Protein AF-A0A382QCL9-F1 (afdb_monomer_lite)

Organism: NCBI:txid408172

Secondary structure (DSSP, 8-state):
--HHHHHHHTTT-HHHHHHTHHHHHHHHHH---------S--EEEE---THHHHHHHHHHHHHTTSS-EEEE-

Foldseek 3Di:
DDPVVVCVVPVVPVVVCVVCVVVVVVCVVPDDDPDDDDDDAQEDEQEDDDPSLVVLVVVCVVCVVDNHHYYGD

Structure (mmCIF, N/CA/C/O backbone):
data_AF-A0A382QCL9-F1
#
_entry.id   AF-A0A382QCL9-F1
#
loop_
_atom_site.group_PDB
_atom_site.id
_atom_site.type_symbol
_atom_site.label_atom_id
_atom_site.label_alt_id
_atom_site.label_comp_id
_atom_site.label_asym_id
_atom_site.label_entity_id
_atom_site.label_seq_id
_atom_site.pdbx_PDB_ins_code
_atom_site.Cartn_x
_atom_site.Cartn_y
_atom_site.Cartn_z
_atom_site.occupancy
_atom_site.B_iso_or_equiv
_atom_site.auth_seq_id
_atom_site.auth_comp_id
_atom_site.auth_asym_id
_atom_site.auth_atom_id
_atom_site.pdbx_PDB_model_num
ATOM 1 N N . MET A 1 1 ? 1.683 0.425 -29.408 1.00 83.00 1 MET A N 1
ATOM 2 C CA . MET A 1 1 ? 2.817 0.263 -28.495 1.00 83.00 1 MET A CA 1
ATOM 3 C C . MET A 1 1 ? 3.204 -1.191 -28.512 1.00 83.00 1 MET A C 1
ATOM 5 O O . MET A 1 1 ? 2.375 -2.029 -28.171 1.00 83.00 1 MET A O 1
ATOM 9 N N . ASP A 1 2 ? 4.387 -1.491 -29.025 1.00 95.44 2 ASP A N 1
ATOM 10 C CA . ASP A 1 2 ? 4.969 -2.824 -28.904 1.00 95.44 2 ASP A CA 1
ATOM 11 C C . ASP A 1 2 ? 5.709 -2.957 -27.561 1.00 95.44 2 ASP A C 1
ATOM 13 O O . ASP A 1 2 ? 5.800 -2.003 -26.781 1.00 95.44 2 ASP A O 1
ATOM 17 N N . LEU A 1 3 ? 6.194 -4.163 -27.260 1.00 93.25 3 LEU A N 1
ATOM 18 C CA . LEU A 1 3 ? 6.898 -4.426 -26.006 1.00 93.25 3 LEU A CA 1
ATOM 19 C C . LEU A 1 3 ? 8.190 -3.602 -25.893 1.00 93.25 3 LEU A C 1
ATOM 21 O O . LEU A 1 3 ? 8.533 -3.166 -24.799 1.00 93.25 3 LEU A O 1
ATOM 25 N N . GLU A 1 4 ? 8.889 -3.359 -27.003 1.00 95.00 4 GLU A N 1
ATOM 26 C CA . GLU A 1 4 ? 10.131 -2.580 -26.998 1.00 95.00 4 GLU A CA 1
ATOM 27 C C . GLU A 1 4 ? 9.877 -1.107 -26.662 1.00 95.00 4 GLU A C 1
ATOM 29 O O . GLU A 1 4 ? 10.640 -0.492 -25.917 1.00 95.00 4 GLU A O 1
ATOM 34 N N . GLU A 1 5 ? 8.809 -0.526 -27.199 1.00 95.88 5 GLU A N 1
ATOM 35 C CA . GLU A 1 5 ? 8.367 0.834 -26.911 1.00 95.88 5 GLU A CA 1
ATOM 36 C C . GLU A 1 5 ? 7.881 0.959 -25.461 1.00 95.88 5 GLU A C 1
ATOM 38 O O . GLU A 1 5 ? 8.262 1.904 -24.765 1.00 95.88 5 GLU A O 1
ATOM 43 N N . LEU A 1 6 ? 7.123 -0.027 -24.967 1.00 94.31 6 LEU A N 1
ATOM 44 C CA . LEU A 1 6 ? 6.667 -0.058 -23.577 1.00 94.31 6 LEU A CA 1
ATOM 45 C C . LEU A 1 6 ? 7.841 -0.164 -22.598 1.00 94.31 6 LEU A C 1
ATOM 47 O O . LEU A 1 6 ? 7.882 0.581 -21.624 1.00 94.31 6 LEU A O 1
ATOM 51 N N . GLU A 1 7 ? 8.827 -1.026 -22.865 1.00 94.75 7 GLU A N 1
ATOM 52 C CA . GLU A 1 7 ? 10.017 -1.155 -22.013 1.00 94.75 7 GLU A CA 1
ATOM 53 C C . GLU A 1 7 ? 10.915 0.096 -22.046 1.00 94.75 7 GLU A C 1
ATOM 55 O O . GLU A 1 7 ? 11.647 0.344 -21.087 1.00 94.75 7 GLU A O 1
ATOM 60 N N . LYS A 1 8 ? 10.849 0.920 -23.103 1.00 95.50 8 LYS A N 1
ATOM 61 C CA . LYS A 1 8 ? 11.522 2.232 -23.142 1.00 95.50 8 LYS A CA 1
ATOM 62 C C . LYS A 1 8 ? 10.808 3.270 -22.274 1.00 95.50 8 LYS A C 1
ATOM 64 O O . LYS A 1 8 ? 11.477 4.015 -21.559 1.00 95.50 8 LYS A O 1
ATOM 69 N N . ILE A 1 9 ? 9.476 3.337 -22.345 1.00 95.94 9 ILE A N 1
ATOM 70 C CA . ILE A 1 9 ? 8.663 4.307 -21.591 1.00 95.94 9 ILE A CA 1
ATOM 71 C C . ILE A 1 9 ? 8.630 3.931 -20.105 1.00 95.94 9 ILE A C 1
ATOM 73 O O . ILE A 1 9 ? 8.946 4.744 -19.237 1.00 95.94 9 ILE A O 1
ATOM 77 N N . ASP A 1 10 ? 8.301 2.678 -19.812 1.00 95.81 10 ASP A N 1
ATOM 78 C CA . ASP A 1 10 ? 8.287 2.101 -18.475 1.00 95.81 10 ASP A CA 1
ATOM 79 C C . ASP A 1 10 ? 9.584 1.323 -18.225 1.00 95.81 10 ASP A C 1
ATOM 81 O O . ASP A 1 10 ? 9.611 0.103 -18.057 1.00 95.81 10 ASP A O 1
ATOM 85 N N . SER A 1 11 ? 10.693 2.064 -18.193 1.00 95.31 11 SER A N 1
ATOM 86 C CA . SER A 1 11 ? 12.037 1.518 -17.940 1.00 95.31 11 SER A CA 1
ATOM 87 C C . SER A 1 11 ? 12.156 0.739 -16.622 1.00 95.31 11 SER A C 1
ATOM 89 O O . SER A 1 11 ? 13.038 -0.109 -16.478 1.00 95.31 11 SER A O 1
ATOM 91 N N . LYS A 1 12 ? 11.256 1.000 -15.664 1.00 95.75 12 LYS A N 1
ATOM 92 C CA . LYS A 1 12 ? 11.167 0.294 -14.376 1.00 95.75 12 LYS A CA 1
ATOM 93 C C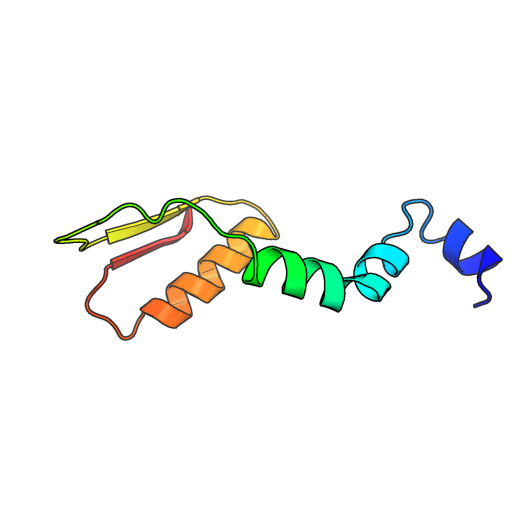 . LYS A 1 12 ? 10.224 -0.908 -14.403 1.00 95.75 12 LYS A C 1
ATOM 95 O O . LYS A 1 12 ? 10.171 -1.639 -13.419 1.00 95.75 12 LYS A O 1
ATOM 100 N N . LYS A 1 13 ? 9.546 -1.148 -15.525 1.00 95.50 13 LYS A N 1
ATOM 101 C CA . LYS A 1 13 ? 8.694 -2.311 -15.781 1.00 95.50 13 LYS A CA 1
ATOM 102 C C . LYS A 1 13 ? 7.547 -2.446 -14.771 1.00 95.50 13 LYS A C 1
ATOM 104 O O . LYS A 1 13 ? 7.206 -3.563 -14.386 1.00 95.50 13 LYS A O 1
ATOM 109 N N . MET A 1 14 ? 6.933 -1.332 -14.364 1.00 95.88 14 MET A N 1
ATOM 110 C CA . MET A 1 14 ? 5.699 -1.343 -13.569 1.00 95.88 14 MET A CA 1
ATOM 111 C C . MET A 1 14 ? 4.594 -2.188 -14.209 1.00 95.88 14 MET A C 1
ATOM 113 O O . MET A 1 14 ? 3.881 -2.871 -13.482 1.00 95.88 14 MET A O 1
ATOM 117 N N . PHE A 1 15 ? 4.468 -2.203 -15.539 1.00 94.81 15 PHE A N 1
ATOM 118 C CA . PHE A 1 15 ? 3.470 -3.026 -16.230 1.00 94.81 15 PHE A CA 1
ATOM 119 C C . PHE A 1 15 ? 3.567 -4.508 -15.839 1.00 94.81 15 PHE A C 1
ATOM 121 O O . PHE A 1 15 ? 2.544 -5.148 -15.632 1.00 94.81 15 PHE A O 1
ATOM 128 N N . LYS A 1 16 ? 4.785 -5.025 -15.613 1.00 96.19 16 LYS A N 1
ATOM 129 C CA . LYS A 1 16 ? 4.986 -6.415 -15.181 1.00 96.19 16 LYS A CA 1
ATOM 130 C C . LYS A 1 16 ? 4.443 -6.664 -13.779 1.00 96.19 16 LYS A C 1
ATOM 132 O O . LYS A 1 16 ? 3.957 -7.754 -13.519 1.00 96.19 16 LYS A O 1
ATOM 137 N N . VAL A 1 17 ? 4.510 -5.668 -12.890 1.00 96.50 17 VAL A N 1
ATOM 138 C CA . VAL A 1 17 ? 3.925 -5.749 -11.540 1.00 96.50 17 VAL A CA 1
ATOM 139 C C . VAL A 1 17 ? 2.402 -5.818 -11.625 1.00 96.50 17 VAL A C 1
ATOM 141 O O . VAL A 1 17 ? 1.791 -6.590 -10.895 1.00 96.50 17 VAL A O 1
ATOM 144 N N . TYR A 1 18 ? 1.793 -5.053 -12.535 1.00 95.94 18 TYR A N 1
ATOM 145 C CA . TYR A 1 18 ? 0.353 -5.132 -12.783 1.00 95.94 18 TYR A CA 1
ATOM 146 C C . TYR A 1 18 ? -0.059 -6.467 -13.417 1.00 95.94 18 TYR A C 1
ATOM 148 O O . TYR A 1 18 ? -1.080 -7.021 -13.014 1.00 95.94 18 TYR A O 1
ATOM 156 N N . ASP A 1 19 ? 0.743 -7.017 -14.335 1.00 96.75 19 ASP A N 1
ATOM 157 C CA . ASP A 1 19 ? 0.481 -8.325 -14.954 1.00 96.75 19 ASP A CA 1
ATOM 158 C C . ASP A 1 19 ? 0.436 -9.457 -13.913 1.00 96.75 19 ASP A C 1
ATOM 160 O O . ASP A 1 19 ? -0.437 -10.322 -13.981 1.00 96.75 19 ASP A O 1
ATOM 164 N N . IL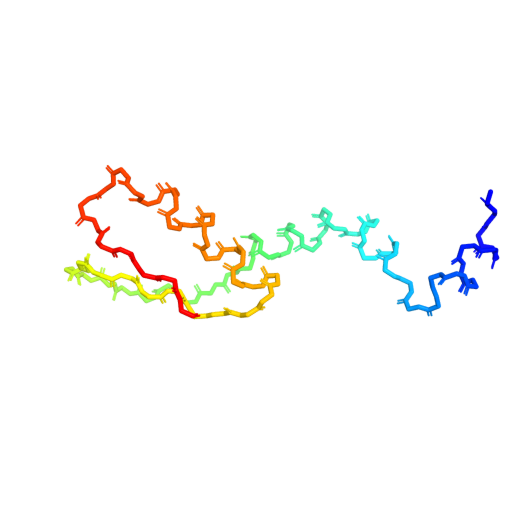E A 1 20 ? 1.340 -9.434 -12.923 1.00 98.12 20 ILE A N 1
ATOM 165 C CA . ILE A 1 20 ? 1.405 -10.445 -11.849 1.00 98.12 20 ILE A CA 1
ATOM 166 C C . ILE A 1 20 ? 0.646 -10.039 -10.577 1.00 98.12 20 ILE A C 1
ATOM 168 O O . ILE A 1 20 ? 0.723 -10.729 -9.560 1.00 98.12 20 ILE A O 1
ATOM 172 N N . TRP A 1 21 ? -0.100 -8.932 -10.600 1.00 98.06 21 TRP A N 1
ATOM 173 C CA . TRP A 1 21 ? -0.840 -8.448 -9.432 1.00 98.06 21 TRP A CA 1
ATOM 174 C C . TRP A 1 21 ? -1.778 -9.499 -8.809 1.00 98.06 21 TRP A C 1
ATOM 176 O O . TRP A 1 21 ? -1.834 -9.577 -7.575 1.00 98.06 21 TRP A O 1
ATOM 186 N N . PRO A 1 22 ? -2.495 -10.339 -9.592 1.00 98.25 22 PRO A N 1
ATOM 187 C CA . PRO A 1 22 ? -3.320 -11.407 -9.028 1.00 98.25 22 PRO A CA 1
ATOM 188 C C . PRO A 1 22 ? -2.519 -12.430 -8.218 1.00 98.25 22 PRO A C 1
ATOM 190 O O . PRO A 1 22 ? -3.017 -12.924 -7.207 1.00 98.25 22 PRO A O 1
ATOM 193 N N . ASP A 1 23 ? -1.287 -12.726 -8.633 1.00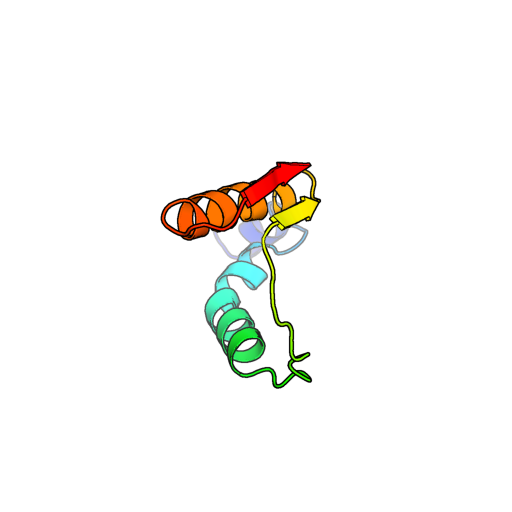 98.44 23 ASP A N 1
ATOM 194 C CA . ASP A 1 23 ? -0.424 -13.685 -7.946 1.00 98.44 23 ASP A CA 1
ATOM 195 C C . ASP A 1 23 ? 0.134 -13.079 -6.655 1.00 98.44 23 ASP A C 1
ATOM 197 O O . ASP A 1 23 ? -0.014 -13.692 -5.603 1.00 98.44 23 ASP A O 1
ATOM 201 N N . ILE A 1 24 ? 0.612 -11.825 -6.689 1.00 97.81 24 ILE A N 1
ATOM 202 C CA . ILE A 1 24 ? 1.020 -11.075 -5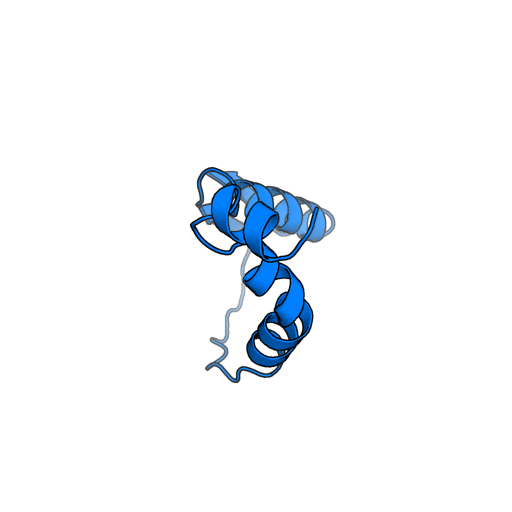.481 1.00 97.81 24 ILE A CA 1
ATOM 203 C C . ILE A 1 24 ? -0.129 -11.021 -4.462 1.00 97.81 24 ILE A C 1
ATOM 205 O O . ILE A 1 24 ? 0.072 -11.209 -3.260 1.00 97.81 24 ILE A O 1
ATOM 209 N N . SER A 1 25 ? -1.349 -10.767 -4.942 1.00 96.94 25 SER A N 1
ATOM 210 C CA . SER A 1 25 ? -2.544 -10.696 -4.097 1.00 96.94 25 SER A CA 1
ATOM 211 C C . SER A 1 25 ? -2.874 -12.049 -3.465 1.00 96.94 25 SER A C 1
ATOM 213 O O . SER A 1 25 ? -3.211 -12.099 -2.283 1.00 96.94 25 SER A O 1
ATOM 215 N N . ARG A 1 26 ? -2.760 -13.145 -4.230 1.00 97.88 26 ARG A N 1
ATOM 216 C CA . ARG A 1 26 ? -2.981 -14.508 -3.731 1.00 97.88 26 ARG A CA 1
ATOM 217 C C . ARG A 1 26 ? -1.937 -14.882 -2.686 1.00 97.88 26 ARG A C 1
ATOM 219 O O . ARG A 1 26 ? -2.318 -15.290 -1.596 1.00 97.88 26 ARG A O 1
ATOM 226 N N . GLU A 1 27 ? -0.658 -14.672 -2.985 1.00 97.50 27 GLU A N 1
ATOM 227 C CA . GLU A 1 27 ? 0.445 -14.948 -2.060 1.00 97.50 27 GLU A CA 1
ATOM 228 C C . GLU A 1 27 ? 0.281 -14.178 -0.745 1.00 97.50 27 GLU A C 1
ATOM 230 O O . GLU A 1 27 ? 0.417 -14.758 0.326 1.00 97.50 27 GLU A O 1
ATOM 235 N N . SER A 1 28 ? -0.092 -12.894 -0.812 1.00 95.25 28 SER A N 1
ATOM 236 C CA . SER A 1 28 ? -0.320 -12.063 0.381 1.00 95.25 28 SER A CA 1
ATOM 237 C C . SER A 1 28 ? -1.534 -12.516 1.199 1.00 95.25 28 SER A C 1
ATOM 239 O O . SER A 1 28 ? -1.535 -12.396 2.420 1.00 95.25 28 SER A O 1
ATOM 241 N N . TYR A 1 29 ? -2.584 -13.015 0.541 1.00 94.25 29 TYR A N 1
ATOM 242 C CA . TYR A 1 29 ? -3.786 -13.517 1.210 1.00 94.25 29 TYR A CA 1
ATOM 243 C C . TYR A 1 29 ? -3.555 -14.879 1.874 1.00 94.25 29 TYR A C 1
ATOM 245 O O . TYR A 1 29 ? -4.043 -15.123 2.976 1.00 94.25 29 TYR A O 1
ATOM 253 N N . GLU A 1 30 ? -2.815 -15.759 1.201 1.00 96.31 30 GLU A N 1
ATOM 254 C CA . GLU A 1 30 ? -2.468 -17.098 1.684 1.00 96.31 30 GLU A CA 1
ATOM 255 C C . GLU A 1 30 ? -1.314 -17.077 2.694 1.00 96.31 30 GLU A C 1
ATOM 257 O O . GLU A 1 30 ? -1.080 -18.075 3.376 1.00 96.31 30 GLU A O 1
ATOM 262 N N . GLN A 1 31 ? -0.603 -15.951 2.819 1.00 94.88 31 GLN A N 1
ATOM 263 C CA . GLN A 1 31 ? 0.479 -15.794 3.778 1.00 94.88 31 GLN A CA 1
ATOM 264 C C . GLN A 1 31 ? -0.028 -16.006 5.208 1.00 94.88 31 GLN A C 1
ATOM 266 O O . GLN A 1 31 ? -0.764 -15.195 5.774 1.00 94.88 31 GLN A O 1
ATOM 271 N N . GLU A 1 32 ? 0.443 -17.079 5.836 1.00 92.88 32 GLU A N 1
ATOM 272 C CA . GLU A 1 32 ? 0.241 -17.289 7.260 1.00 92.88 32 GLU A CA 1
ATOM 273 C C . GLU A 1 32 ? 1.173 -16.372 8.059 1.00 92.88 32 GLU A C 1
ATOM 275 O O . GLU A 1 32 ? 2.387 -16.326 7.852 1.00 92.88 32 GLU A O 1
ATOM 280 N N . PHE A 1 33 ? 0.600 -15.642 9.010 1.00 88.56 33 PHE A N 1
ATOM 281 C CA . PHE A 1 33 ? 1.337 -14.867 9.998 1.00 88.56 33 PHE A CA 1
ATOM 282 C C . PHE A 1 33 ? 0.763 -15.144 11.383 1.00 88.56 33 PHE A C 1
ATOM 284 O O . PHE A 1 33 ? -0.423 -15.454 11.533 1.00 88.56 33 PHE A O 1
ATOM 291 N N . SER A 1 34 ? 1.607 -15.033 12.410 1.00 88.06 34 SER A N 1
ATOM 292 C CA . SER A 1 34 ? 1.150 -15.113 13.795 1.00 88.06 34 SER A CA 1
ATOM 293 C C . SER A 1 34 ? 0.133 -14.002 14.029 1.00 88.06 34 SER A C 1
ATOM 295 O O . SER A 1 34 ? 0.489 -12.825 13.960 1.00 88.06 34 SER A O 1
ATOM 297 N N . LYS A 1 35 ? -1.122 -14.372 14.278 1.00 82.69 35 LYS A N 1
ATOM 298 C CA . LYS A 1 35 ? -2.171 -13.417 14.622 1.00 82.69 35 LYS A CA 1
ATOM 299 C C . LYS A 1 35 ? -2.031 -13.091 16.108 1.00 82.69 35 LYS A C 1
ATOM 301 O O . LYS A 1 35 ? -2.270 -13.984 16.919 1.00 82.69 35 LYS A O 1
ATOM 306 N N . PRO A 1 36 ? -1.590 -11.881 16.480 1.00 83.88 36 PRO A N 1
ATOM 307 C CA . PRO A 1 36 ? -1.678 -11.451 17.869 1.00 83.88 36 PRO A CA 1
ATOM 308 C C . PRO A 1 36 ? -3.145 -11.433 18.312 1.00 83.88 36 PRO A C 1
ATOM 310 O O . PRO A 1 36 ? -4.025 -11.032 17.548 1.00 83.88 36 PRO A O 1
ATOM 313 N N . GLU A 1 37 ? -3.394 -11.876 19.540 1.00 87.94 37 GLU A N 1
ATOM 314 C CA . GLU A 1 37 ? -4.682 -11.681 20.200 1.00 87.94 37 GLU A CA 1
ATOM 315 C C . GLU A 1 37 ? -4.711 -10.260 20.770 1.00 87.94 37 GLU A C 1
ATOM 317 O O . GLU A 1 37 ? -3.801 -9.849 21.495 1.00 87.94 37 GLU A O 1
ATOM 322 N N . PHE A 1 38 ? -5.730 -9.499 20.382 1.00 86.75 38 PHE A N 1
ATOM 323 C CA . PHE A 1 38 ? -5.986 -8.154 20.875 1.00 86.75 38 PHE A CA 1
ATOM 324 C C . PHE A 1 38 ? -7.416 -8.108 21.397 1.00 86.75 38 PHE A C 1
ATOM 326 O O . PHE A 1 38 ? -8.342 -8.416 20.648 1.00 86.75 38 PHE A O 1
ATOM 333 N N . ASP A 1 39 ? -7.574 -7.673 22.640 1.00 87.81 39 ASP A N 1
ATOM 334 C CA . ASP A 1 39 ? -8.866 -7.406 23.265 1.00 87.81 39 ASP A CA 1
ATOM 335 C C . ASP A 1 39 ? -8.976 -5.903 23.574 1.00 87.81 39 ASP A C 1
ATOM 337 O O . ASP A 1 39 ? -7.959 -5.211 23.669 1.00 87.81 39 ASP A O 1
ATOM 341 N N . ASP A 1 40 ? -10.207 -5.402 23.708 1.00 89.81 40 ASP A N 1
ATOM 342 C CA . ASP A 1 40 ? -10.516 -4.027 24.139 1.00 89.81 40 ASP A CA 1
ATOM 343 C C . ASP A 1 40 ? -9.844 -2.912 23.299 1.00 89.81 40 ASP A C 1
ATOM 345 O O . ASP A 1 40 ? -9.265 -1.958 23.822 1.00 89.81 40 ASP A O 1
ATOM 349 N N . ILE A 1 41 ? -9.900 -3.026 21.964 1.00 90.19 41 ILE A N 1
ATOM 350 C CA . ILE A 1 41 ? -9.378 -2.001 21.043 1.00 90.19 41 ILE A CA 1
ATOM 351 C C . ILE A 1 41 ? -10.444 -0.946 20.729 1.00 90.19 41 ILE A C 1
ATOM 353 O O . ILE A 1 41 ? -11.350 -1.192 19.935 1.00 90.19 41 ILE A O 1
ATOM 357 N N . ASP A 1 42 ? -10.251 0.263 21.256 1.00 91.75 42 ASP A N 1
ATOM 358 C CA . ASP A 1 42 ? -11.126 1.415 20.986 1.00 91.75 42 ASP A CA 1
ATOM 359 C C . ASP A 1 42 ? -10.579 2.370 19.906 1.00 91.75 42 ASP A C 1
ATOM 361 O O . ASP A 1 42 ? -11.314 3.213 19.390 1.00 91.75 42 ASP A O 1
ATOM 365 N N . HIS A 1 43 ? -9.287 2.281 19.551 1.00 93.62 43 HIS A N 1
ATOM 366 C CA . HIS A 1 43 ? -8.642 3.211 18.610 1.00 93.62 43 HIS A CA 1
ATOM 367 C C . HIS A 1 43 ? -7.576 2.544 17.736 1.00 93.62 43 HIS A C 1
ATOM 369 O O . HIS A 1 43 ? -6.679 1.865 18.230 1.00 93.62 43 HIS A O 1
ATOM 375 N N . ILE A 1 44 ? -7.639 2.805 16.428 1.00 93.56 44 ILE A N 1
ATOM 376 C CA . ILE A 1 44 ? -6.639 2.404 15.433 1.00 93.56 44 ILE A CA 1
ATOM 377 C C . ILE A 1 44 ? -6.043 3.648 14.756 1.00 93.56 44 ILE A C 1
ATOM 379 O O . ILE A 1 44 ? -6.767 4.505 14.246 1.00 93.56 44 ILE A O 1
ATOM 383 N N . VAL A 1 45 ? -4.710 3.729 14.698 1.00 95.25 45 VAL A N 1
ATOM 384 C CA . VAL A 1 45 ? -3.978 4.795 13.992 1.00 95.25 45 VAL A CA 1
ATOM 385 C C . VAL A 1 45 ? -3.300 4.220 12.750 1.00 95.25 45 VAL A C 1
ATOM 387 O O . VAL A 1 45 ? -2.415 3.373 12.853 1.00 95.25 45 VAL A O 1
ATOM 390 N N . PHE A 1 46 ? -3.688 4.707 11.574 1.00 95.25 46 PHE A N 1
ATOM 391 C CA . PHE A 1 46 ? -3.029 4.417 10.304 1.00 95.25 46 PHE A CA 1
ATOM 392 C C . PHE A 1 46 ? -1.995 5.506 10.015 1.00 95.25 46 PHE A C 1
ATOM 394 O O . PHE A 1 46 ? -2.365 6.662 9.842 1.00 95.25 46 PHE A O 1
ATOM 401 N N . ALA A 1 47 ? -0.713 5.144 9.953 1.00 95.50 47 ALA A N 1
ATOM 402 C CA . ALA A 1 47 ? 0.369 6.072 9.626 1.00 95.50 47 ALA A CA 1
ATOM 403 C C . ALA A 1 47 ? 0.937 5.771 8.233 1.00 95.50 47 ALA A C 1
ATOM 405 O O . ALA A 1 47 ? 1.377 4.647 7.971 1.00 95.50 47 ALA A O 1
ATOM 406 N N . GLY A 1 48 ? 0.950 6.755 7.333 1.00 93.31 48 GLY A N 1
ATOM 407 C CA . GLY A 1 48 ? 1.431 6.551 5.967 1.00 93.31 48 GLY A CA 1
ATOM 408 C C . GLY A 1 48 ? 1.381 7.804 5.099 1.00 93.31 48 GLY A C 1
ATOM 409 O O . GLY A 1 48 ? 0.577 8.700 5.307 1.00 93.31 48 GLY A O 1
ATOM 410 N N . MET A 1 49 ? 2.232 7.859 4.072 1.00 93.00 49 MET A N 1
ATOM 411 C CA . MET A 1 49 ? 2.306 8.994 3.146 1.00 93.00 49 MET A CA 1
ATOM 412 C C . MET A 1 49 ? 2.137 8.537 1.698 1.00 93.00 49 MET A C 1
ATOM 414 O O . MET A 1 49 ? 2.596 7.465 1.304 1.00 93.00 49 MET A O 1
ATOM 418 N N . GLY A 1 50 ? 1.513 9.376 0.872 1.00 93.25 50 GLY A N 1
ATOM 419 C CA . GLY A 1 50 ? 1.239 9.035 -0.523 1.00 93.25 50 GLY A CA 1
ATOM 420 C C . GLY A 1 50 ? 0.317 7.819 -0.622 1.00 93.25 50 GLY A C 1
ATOM 421 O O . GLY A 1 50 ? -0.697 7.758 0.068 1.00 93.25 50 GLY A O 1
ATOM 422 N N . GLY A 1 51 ? 0.679 6.836 -1.452 1.00 91.62 51 GLY A N 1
ATOM 423 C CA . GLY A 1 51 ? -0.160 5.656 -1.684 1.00 91.62 51 GLY A CA 1
ATOM 424 C C . GLY A 1 51 ? -0.479 4.855 -0.417 1.00 91.62 51 GLY A C 1
ATOM 425 O O . GLY A 1 51 ? -1.597 4.368 -0.280 1.00 91.62 51 GLY A O 1
ATOM 426 N N . SER A 1 52 ? 0.452 4.762 0.539 1.00 90.88 52 SER A N 1
ATOM 427 C CA . SER A 1 52 ? 0.186 4.072 1.810 1.00 90.88 52 SER A CA 1
ATOM 428 C C . SER A 1 52 ? -0.764 4.855 2.719 1.00 90.88 52 SER A C 1
ATOM 430 O O . SER A 1 52 ? -1.569 4.238 3.411 1.00 90.88 52 SER A O 1
ATOM 432 N N . GLY A 1 53 ? -0.741 6.191 2.663 1.00 94.31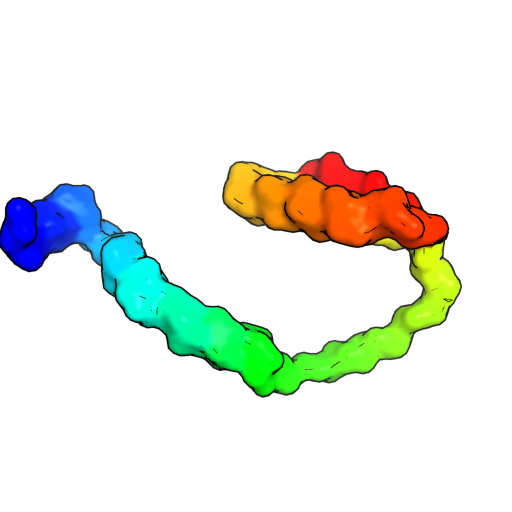 53 GLY A N 1
ATOM 433 C CA . GLY A 1 53 ? -1.7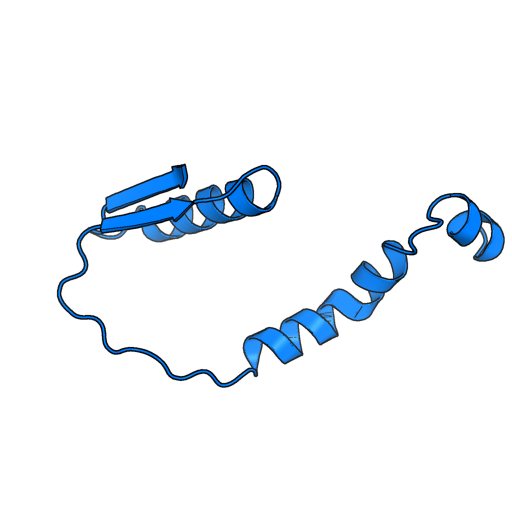22 7.038 3.350 1.00 94.31 53 GLY A CA 1
ATOM 434 C C . GLY A 1 53 ? -3.133 6.842 2.790 1.00 94.31 53 GLY A C 1
ATOM 435 O O . GLY A 1 53 ? -4.074 6.629 3.548 1.00 94.31 53 GLY A O 1
ATOM 436 N N . THR A 1 54 ? -3.263 6.771 1.459 1.00 95.19 54 THR A N 1
ATOM 437 C CA . THR A 1 54 ? -4.552 6.504 0.792 1.00 95.19 54 THR A CA 1
ATOM 438 C C . THR A 1 54 ? -5.165 5.161 1.203 1.00 95.19 54 THR A C 1
ATOM 440 O O . THR A 1 54 ? -6.381 5.050 1.330 1.00 95.19 54 THR A O 1
ATOM 443 N N . ILE A 1 55 ? -4.350 4.132 1.454 1.00 95.50 55 ILE A N 1
ATOM 444 C CA . ILE A 1 55 ? -4.844 2.856 1.997 1.00 95.50 55 ILE A CA 1
ATOM 445 C C . ILE A 1 55 ? -5.407 3.030 3.419 1.00 95.50 55 ILE A C 1
ATOM 447 O O . ILE A 1 55 ? -6.423 2.418 3.750 1.00 95.50 55 ILE A O 1
ATOM 451 N N . GLY A 1 56 ? -4.807 3.902 4.236 1.00 94.88 56 GLY A N 1
ATOM 452 C CA . GLY A 1 56 ? -5.337 4.283 5.548 1.00 94.88 56 GLY A CA 1
ATOM 453 C C . GLY A 1 56 ? -6.736 4.900 5.467 1.00 94.88 56 GLY A C 1
ATOM 454 O O . GLY A 1 56 ? -7.620 4.504 6.225 1.00 94.88 56 GLY A O 1
ATOM 455 N N . ASP A 1 57 ? -6.978 5.787 4.497 1.00 94.06 57 ASP A N 1
ATOM 456 C CA . ASP A 1 57 ? -8.302 6.388 4.266 1.00 94.06 57 ASP A CA 1
ATOM 457 C C . ASP A 1 57 ? -9.371 5.336 3.919 1.00 94.06 57 ASP A C 1
ATOM 459 O O . ASP A 1 57 ? -10.512 5.401 4.394 1.00 94.06 57 ASP A O 1
ATOM 463 N N . VAL A 1 58 ? -8.998 4.330 3.118 1.00 95.56 58 VAL A N 1
ATOM 464 C CA . VAL A 1 58 ? -9.885 3.217 2.748 1.00 95.56 58 VAL A CA 1
ATOM 465 C C . VAL A 1 58 ? -10.255 2.388 3.978 1.00 95.56 58 VAL A C 1
ATOM 467 O O . VAL A 1 58 ? -11.441 2.149 4.214 1.00 95.56 58 VAL A O 1
ATOM 470 N N . PHE A 1 59 ? -9.279 1.980 4.793 1.00 94.56 59 PHE A N 1
ATOM 471 C CA . PHE A 1 59 ? -9.561 1.194 5.998 1.00 94.56 59 PHE A CA 1
ATOM 472 C C . PHE A 1 59 ? -10.331 1.987 7.050 1.00 94.56 59 PHE A C 1
ATOM 474 O O . PHE A 1 59 ? -11.279 1.458 7.630 1.00 94.56 59 PHE A O 1
ATOM 481 N N . SER A 1 60 ? -9.995 3.264 7.239 1.00 94.19 60 SER A N 1
ATOM 482 C CA . SER A 1 60 ? -10.761 4.177 8.087 1.00 94.19 60 SER A CA 1
ATOM 483 C C . SER A 1 60 ? -12.235 4.223 7.663 1.00 94.19 60 SER A C 1
ATOM 485 O O . SER A 1 60 ? -13.136 4.076 8.488 1.00 94.19 60 SER A O 1
ATOM 487 N N . SER A 1 61 ? -12.497 4.303 6.354 1.00 93.81 61 SER A N 1
ATOM 488 C CA . SER A 1 61 ? -13.858 4.287 5.807 1.00 93.81 61 SER A CA 1
ATOM 489 C C . SER A 1 61 ? -14.578 2.953 6.034 1.00 93.81 61 SER A C 1
ATOM 491 O O . SER A 1 61 ? -15.758 2.952 6.385 1.00 93.81 61 SER A O 1
ATOM 493 N N . ILE A 1 62 ? -13.889 1.817 5.874 1.00 93.75 62 ILE A N 1
ATOM 494 C CA . ILE A 1 62 ? -14.449 0.478 6.141 1.00 93.75 62 ILE A CA 1
ATOM 495 C C . ILE A 1 62 ? -14.841 0.337 7.617 1.00 93.75 62 ILE A C 1
ATOM 497 O O . ILE A 1 62 ? -15.909 -0.192 7.928 1.00 93.75 62 ILE A O 1
ATOM 501 N N . LEU A 1 63 ? -13.995 0.828 8.523 1.00 91.38 63 LEU A N 1
ATOM 502 C CA . LEU A 1 63 ? -14.190 0.710 9.965 1.00 91.38 63 LEU A CA 1
ATOM 503 C C . LEU A 1 63 ? -15.159 1.748 10.542 1.00 91.38 63 LEU A C 1
ATOM 505 O O . LEU A 1 63 ? -15.679 1.519 11.627 1.00 91.38 63 LEU A O 1
ATOM 509 N N . SER A 1 64 ? -15.473 2.818 9.803 1.00 87.75 64 SER A N 1
ATOM 510 C CA . SER A 1 64 ? -16.306 3.953 10.244 1.00 87.75 64 SER A CA 1
ATOM 511 C C . SER A 1 64 ? -17.709 3.609 10.763 1.00 87.75 64 SER A C 1
ATOM 513 O O . SER A 1 64 ? -18.356 4.446 11.388 1.00 87.75 64 SER A O 1
ATOM 515 N N . LYS A 1 65 ? -18.211 2.402 10.479 1.00 85.81 65 LYS A N 1
ATOM 516 C CA . LYS A 1 65 ? -19.522 1.924 10.947 1.00 85.81 65 LYS A CA 1
ATOM 517 C C . LYS A 1 65 ? -19.454 1.080 12.222 1.00 85.81 65 LYS A C 1
ATOM 519 O O . LYS A 1 65 ? -20.493 0.595 12.663 1.00 85.81 65 LYS A O 1
ATOM 524 N N . ASN A 1 66 ? -18.263 0.889 12.780 1.00 84.12 66 ASN A N 1
ATOM 525 C CA . ASN A 1 66 ? -18.043 0.216 14.056 1.00 84.12 66 ASN A CA 1
ATOM 526 C C . ASN A 1 66 ? -17.771 1.250 15.154 1.00 84.12 66 ASN A C 1
ATOM 528 O O . ASN A 1 66 ? -17.435 2.395 14.859 1.00 84.12 66 ASN A O 1
ATOM 532 N N . ASP A 1 67 ? -17.860 0.832 16.415 1.00 86.00 67 ASP A N 1
ATOM 533 C CA . ASP A 1 67 ? -17.547 1.671 17.583 1.00 86.00 67 ASP A CA 1
ATOM 534 C C . ASP A 1 67 ? -16.029 1.749 17.850 1.00 86.00 67 ASP A C 1
ATOM 536 O O . ASP A 1 67 ? -15.567 1.667 18.979 1.00 86.00 67 ASP A O 1
ATOM 540 N N . ILE A 1 68 ? -15.233 1.828 16.777 1.00 90.31 68 ILE A N 1
ATOM 541 C CA . ILE A 1 68 ? -13.770 1.896 16.824 1.00 90.31 68 ILE A CA 1
ATOM 542 C C . ILE A 1 68 ? -13.359 3.249 16.258 1.00 90.31 68 ILE A C 1
ATOM 544 O O . ILE A 1 68 ? -13.650 3.567 15.102 1.00 90.31 68 ILE A O 1
ATOM 548 N N . HIS A 1 69 ? -12.651 4.049 17.051 1.00 92.31 69 HIS A N 1
ATOM 549 C CA . HIS A 1 69 ? -12.083 5.302 16.582 1.00 92.31 69 HIS A CA 1
ATOM 550 C C . HIS A 1 69 ? -10.951 5.025 15.582 1.00 92.31 69 HIS A C 1
ATOM 552 O O . HIS A 1 69 ? -10.136 4.123 15.780 1.00 92.31 69 HIS A O 1
ATOM 558 N N . THR A 1 70 ? -10.863 5.812 14.510 1.00 93.69 70 THR A N 1
ATOM 559 C CA . THR A 1 70 ? -9.763 5.729 13.543 1.00 93.69 70 THR A CA 1
ATOM 560 C C . THR A 1 70 ? -9.110 7.091 13.336 1.00 93.69 70 THR A C 1
ATOM 562 O O . THR A 1 70 ? -9.766 8.134 13.343 1.00 93.69 70 THR A O 1
ATOM 565 N N . SER A 1 71 ? -7.793 7.098 13.143 1.00 93.44 71 SER A N 1
ATOM 566 C CA . SER A 1 71 ? -7.038 8.284 12.721 1.00 93.44 71 SER A CA 1
ATOM 567 C C . SER A 1 71 ? -6.098 7.927 11.577 1.00 93.44 71 SER A C 1
ATOM 569 O O . SER A 1 71 ? -5.525 6.840 11.577 1.00 93.44 71 SER A O 1
ATOM 571 N N . VAL A 1 72 ? -5.930 8.841 10.622 1.00 91.06 72 VAL A N 1
ATOM 572 C CA . VAL A 1 72 ? -4.972 8.718 9.514 1.00 91.06 72 VAL A CA 1
ATOM 573 C C . VAL A 1 72 ? -3.956 9.853 9.654 1.00 91.06 72 VAL A C 1
ATOM 575 O O . VAL A 1 72 ? -4.369 11.011 9.753 1.00 91.06 72 VAL A O 1
ATOM 578 N N . VAL A 1 73 ? -2.662 9.524 9.742 1.00 88.25 73 VAL A N 1
ATOM 579 C CA . VAL A 1 73 ? -1.552 10.469 9.993 1.00 88.25 73 VAL A CA 1
ATOM 580 C C . VAL A 1 73 ? -0.392 10.319 9.018 1.00 88.25 73 VAL A C 1
ATOM 582 O O . VAL A 1 73 ? -0.104 9.179 8.581 1.00 88.25 73 VAL A O 1
#

Sequence (73 aa):
MDLEELEKIDSKKMFKVYDIWPDISRESYEQEFSKPEFDDIDHIVFAGMGGSGTIGDVFSSILSKNDIHTSVV

Radius of gyration: 18.12 Å; chains: 1; bounding box: 32×28×53 Å

pLDDT: mean 93.16, std 3.84, range [82.69, 98.44]

InterPro domains:
  IPR046348 SIS domain superfamily [SSF53697] (12-65)